Protein AF-A0A2U2D214-F1 (afdb_monomer)

Structure (mmCIF, N/CA/C/O backbone):
data_AF-A0A2U2D214-F1
#
_entry.id   AF-A0A2U2D214-F1
#
loop_
_atom_site.group_PDB
_atom_site.id
_atom_site.type_symbol
_atom_site.label_atom_id
_atom_site.label_alt_id
_atom_site.label_comp_id
_atom_site.label_asym_id
_atom_site.label_entity_id
_atom_site.label_seq_id
_atom_site.pdbx_PDB_ins_code
_atom_site.Cartn_x
_atom_site.Cartn_y
_atom_site.Cartn_z
_atom_site.occupancy
_atom_site.B_iso_or_equiv
_atom_site.auth_seq_id
_atom_site.auth_comp_id
_atom_site.auth_asym_id
_atom_site.auth_atom_id
_atom_site.pdbx_PDB_model_num
ATOM 1 N N . MET A 1 1 ? -6.925 -57.114 12.112 1.00 42.62 1 MET A N 1
ATOM 2 C CA . MET A 1 1 ? -6.950 -57.621 13.501 1.00 42.62 1 MET A CA 1
ATOM 3 C C . MET A 1 1 ? -6.459 -56.505 14.417 1.00 42.62 1 MET A C 1
ATOM 5 O O . MET A 1 1 ? -5.280 -56.189 14.331 1.00 42.62 1 MET A O 1
ATOM 9 N N . PRO A 1 2 ? -7.326 -55.829 15.190 1.00 42.88 2 PRO A N 1
ATOM 10 C CA . PRO A 1 2 ? -6.901 -54.792 16.127 1.00 42.88 2 PRO A CA 1
ATOM 11 C C . PRO A 1 2 ? -6.697 -55.378 17.536 1.00 42.88 2 PRO A C 1
ATOM 13 O O . PRO A 1 2 ? -7.610 -55.983 18.092 1.00 42.88 2 PRO A O 1
ATOM 16 N N . SER A 1 3 ? -5.500 -55.199 18.102 1.00 48.69 3 SER A N 1
ATOM 17 C CA . SER A 1 3 ? -5.185 -55.537 19.497 1.00 48.69 3 SER A CA 1
ATOM 18 C C . SER A 1 3 ? -5.424 -54.329 20.398 1.00 48.69 3 SER A C 1
ATOM 20 O O . SER A 1 3 ? -4.723 -53.324 20.301 1.00 48.69 3 SER A O 1
ATOM 22 N N . CYS A 1 4 ? -6.404 -54.448 21.291 1.00 37.44 4 CYS A N 1
ATOM 23 C CA . CYS A 1 4 ? -6.643 -53.533 22.402 1.00 37.44 4 CYS A CA 1
ATOM 24 C C . CYS A 1 4 ? -5.954 -54.074 23.662 1.00 37.44 4 CYS A C 1
ATOM 26 O O . CYS A 1 4 ? -6.181 -55.219 24.049 1.00 37.44 4 CYS A O 1
ATOM 28 N N . HIS A 1 5 ? -5.150 -53.242 24.327 1.00 49.69 5 HIS A N 1
ATOM 29 C CA . HIS A 1 5 ? -4.641 -53.535 25.663 1.00 49.69 5 HIS A CA 1
ATOM 30 C C . HIS A 1 5 ? -5.621 -53.026 26.725 1.00 49.69 5 HIS A C 1
ATOM 32 O O . HIS A 1 5 ? -5.911 -51.835 26.813 1.00 49.69 5 HIS A O 1
ATOM 38 N N . HIS A 1 6 ? -6.114 -53.965 27.530 1.00 37.34 6 HIS A N 1
ATOM 39 C CA . HIS A 1 6 ? -6.797 -53.741 28.798 1.00 37.34 6 HIS A CA 1
ATOM 40 C C . HIS A 1 6 ? -5.771 -53.465 29.905 1.00 37.34 6 HIS A C 1
ATOM 42 O O . HIS A 1 6 ? -4.821 -54.229 30.063 1.00 37.34 6 HIS A O 1
ATOM 48 N N . VAL A 1 7 ? -6.028 -52.456 30.740 1.00 46.94 7 VAL A N 1
ATOM 49 C CA . VAL A 1 7 ? -5.580 -52.449 32.139 1.00 46.94 7 VAL A CA 1
ATOM 50 C C . VAL A 1 7 ? -6.777 -52.100 33.018 1.00 46.94 7 VAL A C 1
ATOM 52 O O . VAL A 1 7 ? -7.487 -51.122 32.796 1.00 46.94 7 VAL A O 1
ATOM 55 N N . THR A 1 8 ? -7.014 -52.980 33.981 1.00 41.59 8 THR A N 1
ATOM 56 C CA . THR A 1 8 ? -8.149 -53.054 34.897 1.00 41.59 8 THR A CA 1
ATOM 57 C C . THR A 1 8 ? -7.882 -52.336 36.222 1.00 41.59 8 THR A C 1
ATOM 59 O O . THR A 1 8 ? -6.845 -52.529 36.844 1.00 41.59 8 THR A O 1
ATOM 62 N N . SER A 1 9 ? -8.913 -51.605 36.661 1.00 43.03 9 SER A N 1
ATOM 63 C CA . SER A 1 9 ? -9.423 -51.445 38.035 1.00 43.03 9 SER A CA 1
ATOM 64 C C . SER A 1 9 ? -8.512 -50.951 39.169 1.00 43.03 9 SER A C 1
ATOM 66 O O . SER A 1 9 ? -7.648 -51.677 39.647 1.00 43.03 9 SER A O 1
ATOM 68 N N . SER A 1 10 ? -8.920 -49.847 39.808 1.00 43.25 10 SER A N 1
ATOM 69 C CA . SER A 1 10 ? -9.180 -49.893 41.253 1.00 43.25 10 SER A CA 1
ATOM 70 C C . SER A 1 10 ? -10.201 -48.840 41.695 1.00 43.25 10 SER A C 1
ATOM 72 O O . SER A 1 10 ? -10.206 -47.687 41.276 1.00 43.25 10 SER A O 1
ATOM 74 N N . THR A 1 11 ? -11.105 -49.325 42.526 1.00 46.31 11 THR A N 1
ATOM 75 C CA . THR A 1 11 ? -12.339 -48.786 43.087 1.00 46.31 11 THR A CA 1
ATOM 76 C C . THR A 1 11 ? -12.184 -47.527 43.946 1.00 46.31 11 THR A C 1
ATOM 78 O O . THR A 1 11 ? -11.384 -47.526 44.878 1.00 46.31 11 THR A O 1
ATOM 81 N N . ARG A 1 12 ? -13.101 -46.554 43.806 1.00 42.69 12 ARG A N 1
ATOM 82 C CA . ARG A 1 12 ? -13.737 -45.923 44.980 1.00 42.69 12 ARG A CA 1
ATOM 83 C C . ARG A 1 12 ? -15.102 -45.314 44.648 1.00 42.69 12 ARG A C 1
ATOM 85 O O . ARG A 1 12 ? -15.219 -44.315 43.951 1.00 42.69 12 ARG A O 1
ATOM 92 N N . SER A 1 13 ? -16.115 -45.949 45.221 1.00 39.03 13 SER A N 1
ATOM 93 C CA . SER A 1 13 ? -17.524 -45.568 45.274 1.00 39.03 13 SER A CA 1
ATOM 94 C C . SER A 1 13 ? -17.745 -44.151 45.827 1.00 39.03 13 SER A C 1
ATOM 96 O O . SER A 1 13 ? -17.266 -43.833 46.919 1.00 39.03 13 SER A O 1
ATOM 98 N N . ARG A 1 14 ? -18.522 -43.323 45.115 1.00 47.31 14 ARG A N 1
ATOM 99 C CA . ARG A 1 14 ? -19.339 -42.249 45.700 1.00 47.31 14 ARG A CA 1
ATOM 100 C C . ARG A 1 14 ? -20.683 -42.168 44.964 1.00 47.31 14 ARG A C 1
ATOM 102 O O . ARG A 1 14 ? -20.742 -42.257 43.747 1.00 47.31 14 ARG A O 1
ATOM 109 N N . LYS A 1 15 ? -21.731 -42.090 45.782 1.00 39.50 15 LYS A N 1
ATOM 110 C CA . LYS A 1 15 ? -23.162 -42.289 45.519 1.00 39.50 15 LYS A CA 1
ATOM 111 C C . LYS A 1 15 ? -23.756 -41.280 44.524 1.00 39.50 15 LYS A C 1
ATOM 113 O O . LYS A 1 15 ? -23.519 -40.085 44.670 1.00 39.50 15 LYS A O 1
ATOM 118 N N . GLU A 1 16 ? -24.612 -41.758 43.621 1.00 48.06 16 GLU A N 1
ATOM 119 C CA . GLU A 1 16 ? -25.671 -40.962 42.977 1.00 48.06 16 GLU A CA 1
ATOM 120 C C . GLU A 1 16 ? -26.893 -40.864 43.911 1.00 48.06 16 GLU A C 1
ATOM 122 O O . GLU A 1 16 ? -27.104 -41.750 44.748 1.00 48.06 16 GLU A O 1
ATOM 127 N N . PRO A 1 17 ? -27.714 -39.808 43.780 1.00 47.72 17 PRO A N 1
ATOM 128 C CA . PRO A 1 17 ? -29.044 -40.083 43.235 1.00 47.72 17 PRO A CA 1
ATOM 129 C C . PRO A 1 17 ? -29.596 -39.015 42.268 1.00 47.72 17 PRO A C 1
ATOM 131 O O . PRO A 1 17 ? -29.636 -37.827 42.563 1.00 47.72 17 PRO A O 1
ATOM 134 N N . CYS A 1 18 ? -30.103 -39.539 41.150 1.00 40.91 18 CYS A N 1
ATOM 135 C CA . CYS A 1 18 ? -31.407 -39.312 40.515 1.00 40.91 18 CYS A CA 1
ATOM 136 C C . CYS A 1 18 ? -31.897 -37.892 40.136 1.00 40.91 18 CYS A C 1
ATOM 138 O O . CYS A 1 18 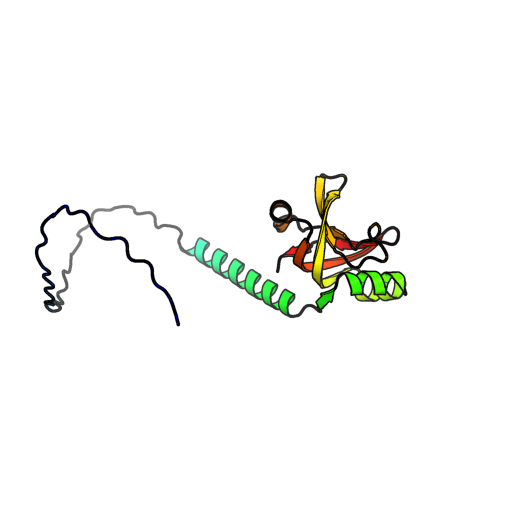? -32.190 -37.029 40.957 1.00 40.91 18 CYS A O 1
ATOM 140 N N . GLN A 1 19 ? -32.123 -37.776 38.826 1.00 49.94 19 GLN A N 1
ATOM 141 C CA . GLN A 1 19 ? -32.952 -36.848 38.053 1.00 49.94 19 GLN A CA 1
ATOM 142 C C . GLN A 1 19 ? -34.270 -36.402 38.714 1.00 49.94 19 GLN A C 1
ATOM 144 O O . GLN A 1 19 ? -35.065 -37.235 39.145 1.00 49.94 19 GLN A O 1
ATOM 149 N N . GLN A 1 20 ? -34.612 -35.113 38.583 1.00 44.56 20 GLN A N 1
ATOM 150 C CA . GLN A 1 20 ? -36.020 -34.705 38.524 1.00 44.56 20 GLN A CA 1
ATOM 151 C C . GLN A 1 20 ? 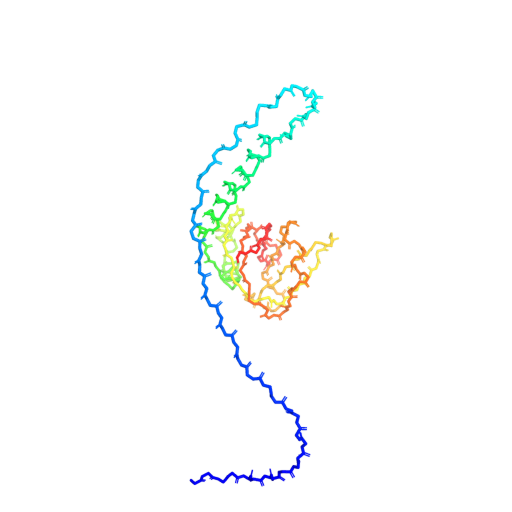-36.230 -33.468 37.634 1.00 44.56 20 GLN A C 1
ATOM 153 O O . GLN A 1 20 ? -36.056 -32.328 38.057 1.00 44.56 20 GLN A O 1
ATOM 158 N N . LYS A 1 21 ? -36.655 -33.699 36.385 1.00 48.06 21 LYS A N 1
ATOM 159 C CA . LYS A 1 21 ? -37.303 -32.679 35.548 1.00 48.06 21 LYS A CA 1
ATOM 160 C C . LYS A 1 21 ? -38.742 -32.485 36.032 1.00 48.06 21 LYS A C 1
ATOM 162 O O . LYS A 1 21 ? -39.479 -33.461 36.151 1.00 48.06 21 LYS A O 1
ATOM 167 N N . LYS A 1 22 ? -39.158 -31.235 36.248 1.00 46.53 22 LYS A N 1
ATOM 168 C CA . LYS A 1 22 ? -40.573 -30.846 36.349 1.00 46.53 22 LYS A CA 1
ATOM 169 C C . LYS A 1 22 ? -40.815 -29.598 35.507 1.00 46.53 22 LYS A C 1
ATOM 171 O O . LYS A 1 22 ? -40.479 -28.489 35.901 1.00 46.53 22 LYS A O 1
ATOM 176 N N . THR A 1 23 ? -41.384 -29.813 34.330 1.00 44.19 23 THR A N 1
ATOM 177 C CA . THR A 1 23 ? -42.128 -28.816 33.560 1.00 44.19 23 THR A CA 1
ATOM 178 C C . THR A 1 23 ? -43.518 -28.661 34.166 1.00 44.19 23 THR A C 1
ATOM 180 O O . THR A 1 23 ? -44.215 -29.663 34.314 1.00 44.19 23 THR A O 1
ATOM 183 N N . LEU A 1 24 ? -43.945 -27.430 34.446 1.00 46.09 24 LEU A N 1
ATOM 184 C CA . LEU A 1 24 ? -45.363 -27.065 34.466 1.00 46.09 24 LEU A CA 1
ATOM 185 C C . LEU A 1 24 ? -45.489 -25.549 34.261 1.00 46.09 24 LEU A C 1
ATOM 187 O O . LEU A 1 24 ? -45.016 -24.766 35.080 1.00 46.09 24 LEU A O 1
ATOM 191 N N . GLY A 1 25 ? -46.070 -25.152 33.129 1.00 39.94 25 GLY A N 1
ATOM 192 C CA . GLY A 1 25 ? -46.440 -23.768 32.851 1.00 39.94 25 GLY A CA 1
ATOM 193 C C . GLY A 1 25 ? -47.748 -23.388 33.540 1.00 39.94 25 GLY A C 1
ATOM 194 O O . GLY A 1 25 ? -48.594 -24.254 33.754 1.00 39.94 25 GLY A O 1
ATOM 195 N N . ILE A 1 26 ? -47.926 -22.097 33.837 1.00 52.06 26 ILE A N 1
ATOM 196 C CA . ILE A 1 26 ? -49.22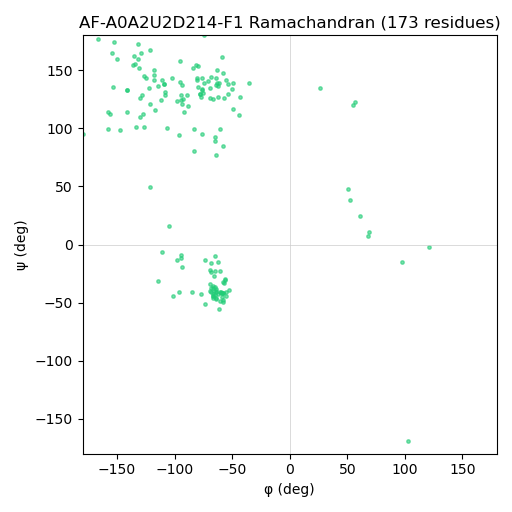6 -21.495 34.158 1.00 52.06 26 ILE A CA 1
ATOM 197 C C . ILE A 1 26 ? -49.306 -20.093 33.528 1.00 52.06 26 ILE A C 1
ATOM 199 O O . ILE A 1 26 ? -48.531 -19.202 33.853 1.00 52.06 26 ILE A O 1
ATOM 203 N N . ALA A 1 27 ? -50.236 -20.006 32.574 1.00 43.31 27 ALA A N 1
ATOM 204 C CA . ALA A 1 27 ? -51.157 -18.937 32.178 1.00 43.31 27 ALA A CA 1
ATOM 205 C C . ALA A 1 27 ? -50.858 -17.440 32.433 1.00 43.31 27 ALA A C 1
ATOM 207 O O . ALA A 1 27 ? -50.569 -16.986 33.535 1.00 43.31 27 ALA A O 1
ATOM 208 N N . LEU A 1 28 ? -51.124 -16.678 31.364 1.00 48.50 28 LEU A N 1
ATOM 209 C CA . LEU A 1 28 ? -51.358 -15.235 31.284 1.00 48.50 28 LEU A CA 1
ATOM 210 C C . LEU A 1 28 ? -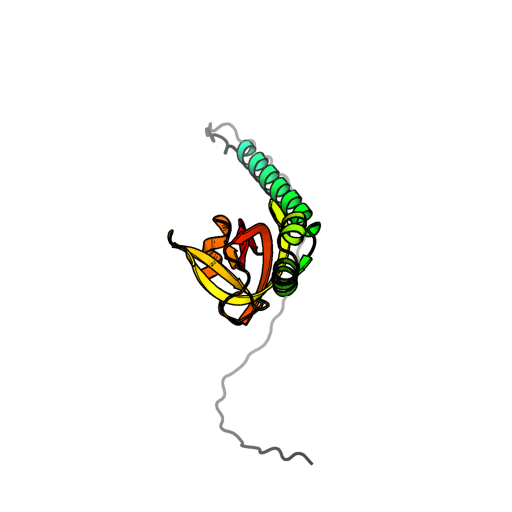52.384 -14.731 32.315 1.00 48.50 28 LEU A C 1
ATOM 212 O O . LEU A 1 28 ? -53.470 -15.294 32.433 1.00 48.50 28 LEU A O 1
ATOM 216 N N . ALA A 1 29 ? -52.101 -13.579 32.925 1.00 47.84 29 ALA A N 1
ATOM 217 C CA . ALA A 1 29 ? -53.117 -12.689 33.477 1.00 47.84 29 ALA A CA 1
ATOM 218 C C . ALA A 1 29 ? -52.862 -11.264 32.964 1.00 47.84 29 ALA A C 1
ATOM 220 O O . ALA A 1 29 ? -51.874 -10.619 33.309 1.00 47.84 29 ALA A O 1
ATOM 221 N N . VAL A 1 30 ? -53.756 -10.806 32.090 1.00 47.94 30 VAL A N 1
ATOM 222 C CA . VAL A 1 30 ? -53.899 -9.410 31.668 1.00 47.94 30 VAL A CA 1
ATOM 223 C C . VAL A 1 30 ? -54.606 -8.656 32.794 1.00 47.94 30 VAL A C 1
ATOM 225 O O . VAL A 1 30 ? -55.620 -9.131 33.298 1.00 47.94 30 VAL A O 1
ATOM 228 N N . GLY A 1 31 ? -54.116 -7.476 33.170 1.00 38.19 31 GLY A N 1
ATOM 229 C CA . GLY A 1 31 ? -54.806 -6.641 34.151 1.00 38.19 31 GLY A CA 1
ATOM 230 C C . GLY A 1 31 ? -54.087 -5.331 34.424 1.00 38.19 31 GLY A C 1
ATOM 231 O O . GLY A 1 31 ? -53.176 -5.270 35.240 1.00 38.19 31 GLY A O 1
ATOM 232 N N . LEU A 1 32 ? -54.515 -4.293 33.713 1.00 46.69 32 LEU A N 1
ATOM 233 C CA . LEU A 1 32 ? -54.114 -2.896 33.843 1.00 46.69 32 LEU A CA 1
ATOM 234 C C . LEU A 1 32 ? -54.180 -2.409 35.301 1.00 46.69 32 LEU A C 1
ATOM 236 O O . LEU A 1 32 ? -55.265 -2.293 35.866 1.00 46.69 32 LEU A O 1
ATOM 240 N N . ALA A 1 33 ? -53.039 -2.030 35.875 1.00 43.81 33 ALA A N 1
ATOM 241 C CA . ALA A 1 33 ? -53.002 -1.155 37.041 1.00 43.81 33 ALA A CA 1
ATOM 242 C C . ALA A 1 33 ? -52.786 0.281 36.554 1.00 43.81 33 ALA A C 1
ATOM 244 O O . ALA A 1 33 ? -51.668 0.725 36.298 1.00 43.81 33 ALA A O 1
ATOM 245 N N . TYR A 1 34 ? -53.901 0.986 36.383 1.00 46.19 34 TYR A N 1
ATOM 246 C CA . TYR A 1 34 ? -53.964 2.423 36.159 1.00 46.19 34 TYR A CA 1
ATOM 247 C C . TYR A 1 34 ? -53.449 3.123 37.429 1.00 46.19 34 TYR A C 1
ATOM 249 O O . TYR A 1 34 ? -54.214 3.393 38.353 1.00 46.19 34 TYR A O 1
ATOM 257 N N . ILE A 1 35 ? -52.140 3.370 37.528 1.00 48.47 35 ILE A N 1
ATOM 258 C CA . ILE A 1 35 ? -51.601 4.198 38.610 1.00 48.47 35 ILE A CA 1
ATOM 259 C C . ILE A 1 35 ? -51.751 5.657 38.189 1.00 48.47 35 ILE A C 1
ATOM 261 O O . ILE A 1 35 ? -50.961 6.201 37.420 1.00 48.47 35 ILE A O 1
ATOM 265 N N . VAL A 1 36 ? -52.797 6.288 38.720 1.00 47.38 36 VAL A N 1
ATOM 266 C CA . VAL A 1 36 ? -52.942 7.742 38.776 1.00 47.38 36 VAL A CA 1
ATOM 267 C C . VAL A 1 36 ? -51.838 8.272 39.690 1.00 47.38 36 VAL A C 1
ATOM 269 O O . VAL A 1 36 ? -52.000 8.337 40.908 1.00 47.38 36 VAL A O 1
ATOM 272 N N . ILE A 1 37 ? -50.695 8.640 39.114 1.00 48.16 37 ILE A N 1
ATOM 273 C CA . ILE A 1 37 ? -49.678 9.404 39.837 1.00 48.16 37 ILE A CA 1
ATOM 274 C C . ILE A 1 37 ? -50.184 10.845 39.913 1.00 48.16 37 ILE A C 1
ATOM 276 O O . ILE A 1 37 ? -50.022 11.640 38.987 1.00 48.16 37 ILE A O 1
ATOM 280 N N . LYS A 1 38 ? -50.839 11.178 41.030 1.00 40.59 38 LYS A N 1
ATOM 281 C CA . LYS A 1 38 ? -50.931 12.567 41.478 1.00 40.59 38 LYS A CA 1
ATOM 282 C C . LYS A 1 38 ? -49.517 13.070 41.766 1.00 40.59 38 LYS A C 1
ATOM 284 O O . LYS A 1 38 ? -48.704 12.350 42.337 1.00 40.59 38 LYS A O 1
ATOM 289 N N . GLY A 1 39 ? -49.257 14.290 41.305 1.00 46.44 39 GLY A N 1
ATOM 290 C CA . GLY A 1 39 ? -47.941 14.895 41.173 1.00 46.44 39 GLY A CA 1
ATOM 291 C C . GLY A 1 39 ? -46.988 14.689 42.347 1.00 46.44 39 GLY A C 1
ATOM 292 O O . GLY A 1 39 ? -47.256 15.084 43.476 1.00 46.44 39 GLY A O 1
ATOM 293 N N . VAL A 1 40 ? -45.813 14.182 42.002 1.00 41.38 40 VAL A N 1
ATOM 294 C CA . VAL A 1 40 ? -44.549 14.676 42.531 1.00 41.38 40 VAL A CA 1
ATOM 295 C C . VAL A 1 40 ? -43.811 15.204 41.312 1.00 41.38 40 VAL A C 1
ATOM 297 O O . VAL A 1 40 ? -43.546 14.459 40.369 1.00 41.38 40 VAL A O 1
ATOM 300 N N . ALA A 1 41 ? -43.571 16.513 41.303 1.00 51.19 41 ALA A N 1
ATOM 301 C CA . ALA A 1 41 ? -42.682 17.151 40.353 1.00 51.19 41 ALA A CA 1
ATOM 302 C C . ALA A 1 41 ? -41.293 16.536 40.542 1.00 51.19 41 ALA A C 1
ATOM 304 O O . ALA A 1 41 ? -40.580 16.861 41.487 1.00 51.19 41 ALA A O 1
ATOM 305 N N . ASN A 1 42 ? -40.953 15.591 39.675 1.00 38.81 42 ASN A N 1
ATOM 306 C CA . ASN A 1 42 ? -39.588 15.156 39.487 1.00 38.81 42 ASN A CA 1
ATOM 307 C C . ASN A 1 42 ? -39.167 15.738 38.143 1.00 38.81 42 ASN A C 1
ATOM 309 O O . ASN A 1 42 ? -39.574 15.220 37.101 1.00 38.81 42 ASN A O 1
ATOM 313 N N . ASP A 1 43 ? -38.424 16.845 38.179 1.00 48.00 43 ASP A N 1
ATOM 314 C CA . ASP A 1 43 ? -37.762 17.435 37.014 1.00 48.00 43 ASP A CA 1
ATOM 315 C C . ASP A 1 43 ? -36.718 16.435 36.498 1.00 48.00 43 ASP A C 1
ATOM 317 O O . ASP A 1 43 ? -35.517 16.506 36.754 1.00 48.00 43 ASP A O 1
ATOM 321 N N . THR A 1 44 ? -37.215 15.421 35.796 1.00 45.47 44 THR A N 1
ATOM 322 C CA . THR A 1 44 ? -36.406 14.487 35.033 1.00 45.47 44 THR A CA 1
ATOM 323 C C . THR A 1 44 ? -36.153 15.170 33.704 1.00 45.47 44 THR A C 1
ATOM 325 O O . THR A 1 44 ? -36.850 14.943 32.715 1.00 45.47 44 THR A O 1
ATOM 328 N N . SER A 1 45 ? -35.171 16.068 33.717 1.00 53.12 45 SER A N 1
ATOM 329 C CA . SER A 1 45 ? -34.506 16.574 32.524 1.00 53.12 45 SER A CA 1
ATOM 330 C C . SER A 1 45 ? -34.224 15.391 31.603 1.00 53.12 45 SER A C 1
ATOM 332 O O . SER A 1 45 ? -33.453 14.493 31.943 1.00 53.12 45 SER A O 1
ATOM 334 N N . GLN A 1 46 ? -34.922 15.353 30.473 1.00 50.25 46 GLN A N 1
ATOM 335 C CA . GLN A 1 46 ? -34.871 14.250 29.527 1.00 50.25 46 GLN A CA 1
ATOM 336 C C . GLN A 1 46 ? -33.429 13.967 29.084 1.00 50.25 46 GLN A C 1
ATOM 338 O O . GLN A 1 46 ? -32.670 14.912 28.840 1.00 50.25 46 GLN A O 1
ATOM 343 N N . PRO A 1 47 ? -33.027 12.695 28.915 1.00 46.91 47 PRO A N 1
ATOM 344 C CA . PRO A 1 47 ? -31.805 12.413 28.187 1.00 46.91 47 PRO A CA 1
ATOM 345 C C . PRO A 1 47 ? -31.991 12.926 26.751 1.00 46.91 47 PRO A C 1
ATOM 347 O O . PRO A 1 47 ? -32.973 12.599 26.086 1.00 46.91 47 PRO A O 1
ATOM 350 N N . LYS A 1 48 ? -31.053 13.758 26.284 1.00 45.22 48 LYS A N 1
ATOM 351 C CA . LYS A 1 48 ? -30.924 14.210 24.889 1.00 45.22 48 LYS A CA 1
ATOM 352 C C . LYS A 1 48 ? -30.759 12.984 23.972 1.00 45.22 48 LYS A C 1
ATOM 354 O O . LYS A 1 48 ? -29.639 12.589 23.684 1.00 45.22 48 LYS A O 1
ATOM 359 N N . LEU A 1 49 ? -31.862 12.359 23.559 1.00 49.41 49 LEU A N 1
ATOM 360 C CA . LEU A 1 49 ? -31.875 11.110 22.780 1.00 49.41 49 LEU A CA 1
ATOM 361 C C . LEU A 1 49 ? -31.958 11.347 21.256 1.00 49.41 49 LEU A C 1
ATOM 363 O O . LEU A 1 49 ? -31.779 10.415 20.481 1.00 49.41 49 LEU A O 1
ATOM 367 N N . SER A 1 50 ? -32.199 12.584 20.801 1.00 53.50 50 SER A N 1
ATOM 368 C CA . SER A 1 50 ? -32.322 12.914 19.369 1.00 53.50 50 SER A CA 1
ATOM 369 C C . SER A 1 50 ? -30.980 13.185 18.682 1.00 53.50 50 SER A C 1
ATOM 371 O O . SER A 1 50 ? -30.743 12.682 17.592 1.00 53.50 50 SER A O 1
ATOM 373 N N . ALA A 1 51 ? -30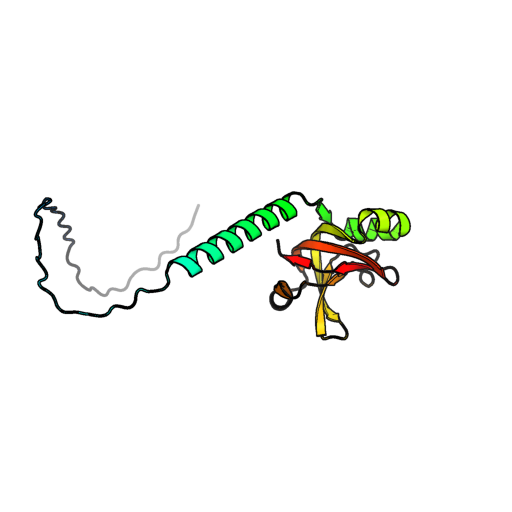.061 13.900 19.337 1.00 59.06 51 ALA A N 1
ATOM 374 C CA . ALA A 1 51 ? -28.754 14.236 18.758 1.00 59.06 51 ALA A CA 1
ATOM 375 C C . ALA A 1 51 ? -27.830 13.015 18.581 1.00 59.06 51 ALA A C 1
ATOM 377 O O . ALA A 1 51 ? -26.921 13.033 17.757 1.00 59.06 51 ALA A O 1
ATOM 378 N N . SER A 1 52 ? -28.051 11.955 19.360 1.00 61.84 52 SER A N 1
ATOM 379 C CA . SER A 1 52 ? -27.271 10.722 19.273 1.00 61.84 52 SER A CA 1
ATOM 380 C C . SER A 1 52 ? -27.690 9.874 18.074 1.00 61.84 52 SER A C 1
ATOM 382 O O . SER A 1 52 ? -26.825 9.379 17.363 1.00 61.84 52 SER A O 1
ATOM 384 N N . ASN A 1 53 ? -28.995 9.742 17.811 1.00 72.12 53 ASN A N 1
ATOM 385 C CA . ASN A 1 53 ? -29.502 8.892 16.730 1.00 72.12 53 ASN A CA 1
ATOM 386 C C . ASN A 1 53 ? -29.069 9.381 15.343 1.00 72.12 53 ASN A C 1
ATOM 388 O O . ASN A 1 53 ? -28.659 8.562 14.526 1.00 72.12 53 ASN A O 1
ATOM 392 N N . ASP A 1 54 ? -29.073 10.692 15.097 1.00 75.12 54 ASP A N 1
ATOM 393 C CA . ASP A 1 54 ? -28.688 11.242 13.790 1.00 75.12 54 ASP A CA 1
ATOM 394 C C . ASP A 1 54 ? -27.196 11.016 13.471 1.00 75.12 54 ASP A C 1
ATOM 396 O O . ASP A 1 54 ? -26.852 10.701 12.332 1.00 75.12 54 ASP A O 1
ATOM 400 N N . PHE A 1 55 ? -26.307 11.080 14.475 1.00 79.44 55 PHE A N 1
ATOM 401 C CA . PHE A 1 55 ? -24.875 10.791 14.299 1.00 79.44 55 PHE A CA 1
ATOM 402 C C . PHE A 1 55 ? -24.618 9.313 13.963 1.00 79.44 55 PHE A C 1
ATOM 404 O O . PHE A 1 55 ? -23.844 9.008 13.056 1.00 79.44 55 PHE A O 1
ATOM 411 N N . TYR A 1 56 ? -25.305 8.386 14.644 1.00 77.88 56 TYR A N 1
ATOM 412 C CA . TYR A 1 56 ? -25.174 6.954 14.350 1.00 77.88 56 TYR A CA 1
ATOM 413 C C . TYR A 1 56 ? -25.695 6.600 12.951 1.00 77.88 56 TYR A C 1
ATOM 415 O O . TYR A 1 56 ? -25.113 5.745 12.287 1.00 77.88 56 TYR A O 1
ATOM 423 N N . VAL A 1 57 ? -26.764 7.245 12.475 1.00 86.19 57 VAL A N 1
ATOM 424 C CA . VAL A 1 57 ? -27.305 6.989 11.130 1.00 86.19 57 VAL A CA 1
ATOM 425 C C . VAL A 1 57 ? -26.348 7.489 10.038 1.00 86.19 57 VAL A C 1
ATOM 427 O O . VAL A 1 57 ? -26.137 6.770 9.058 1.00 86.19 57 VAL A O 1
ATOM 430 N N . ASP A 1 58 ? -25.717 8.657 10.213 1.00 88.00 58 ASP A N 1
ATOM 431 C CA . ASP A 1 58 ? -24.730 9.175 9.251 1.00 88.00 58 ASP A CA 1
ATOM 432 C C . ASP A 1 58 ? -23.463 8.305 9.193 1.00 88.00 58 ASP A C 1
ATOM 434 O O . ASP A 1 58 ? -23.042 7.909 8.107 1.00 88.00 58 ASP A O 1
ATOM 438 N N . GLU A 1 59 ? -22.903 7.904 10.339 1.00 89.25 59 GLU A N 1
ATOM 439 C CA . GLU A 1 59 ? -21.712 7.038 10.390 1.00 89.25 59 GLU A CA 1
ATOM 440 C C . GLU A 1 59 ? -21.950 5.692 9.679 1.00 89.25 59 GLU A C 1
ATOM 442 O O . GLU A 1 59 ? -21.104 5.205 8.923 1.00 89.25 59 GLU A O 1
ATOM 447 N N . MET A 1 60 ? -23.128 5.096 9.873 1.00 88.12 60 MET A N 1
ATOM 448 C CA . MET A 1 60 ? -23.501 3.835 9.226 1.00 88.12 60 MET A CA 1
ATOM 449 C C . MET A 1 60 ? -23.680 4.014 7.714 1.00 88.12 60 MET A C 1
ATOM 451 O O . MET A 1 60 ? -23.200 3.187 6.936 1.00 88.12 60 MET A O 1
ATOM 455 N N . ALA A 1 61 ? -24.299 5.115 7.279 1.00 91.25 61 ALA A N 1
ATOM 456 C CA . ALA A 1 61 ? -24.428 5.441 5.861 1.00 91.25 61 ALA A CA 1
ATOM 457 C C . ALA A 1 61 ? -23.062 5.694 5.197 1.00 91.25 61 ALA A C 1
ATOM 459 O O . ALA A 1 61 ? -22.837 5.261 4.064 1.00 91.25 61 ALA A O 1
ATOM 460 N N . GLN A 1 62 ? -22.131 6.352 5.894 1.00 89.56 62 GLN A N 1
ATOM 461 C CA . GLN A 1 62 ? -20.763 6.563 5.416 1.00 89.56 62 GLN A CA 1
ATOM 462 C C . GLN A 1 62 ? -20.010 5.239 5.253 1.00 89.56 62 GLN A C 1
ATOM 464 O O . GLN A 1 62 ? -19.450 4.995 4.184 1.00 89.56 62 GLN A O 1
ATOM 469 N N . ARG A 1 63 ? -20.072 4.347 6.251 1.00 89.81 63 ARG A N 1
ATOM 470 C CA . ARG A 1 63 ? -19.482 2.998 6.168 1.00 89.81 63 ARG A CA 1
ATOM 471 C C . ARG A 1 63 ? -20.042 2.186 5.007 1.00 89.81 63 ARG A C 1
ATOM 473 O O . ARG A 1 63 ? -19.281 1.521 4.313 1.00 89.81 63 ARG A O 1
ATOM 480 N N . GLN A 1 64 ? -21.352 2.258 4.772 1.00 92.19 64 GLN A N 1
ATOM 481 C CA . GLN A 1 64 ? -21.999 1.564 3.657 1.00 92.19 64 GLN A CA 1
ATOM 482 C C . GLN A 1 64 ? -21.440 2.041 2.308 1.00 92.19 64 GLN A C 1
ATOM 484 O O . GLN A 1 64 ? -21.050 1.226 1.474 1.00 92.19 64 GLN A O 1
ATOM 489 N N . ARG A 1 65 ? -21.350 3.364 2.115 1.00 91.69 65 ARG A N 1
ATOM 490 C CA . ARG A 1 65 ? -20.794 3.963 0.891 1.00 91.69 65 ARG A CA 1
ATOM 491 C C . ARG A 1 65 ? -19.319 3.624 0.721 1.00 91.69 65 ARG A C 1
ATOM 493 O O . ARG A 1 65 ? -18.877 3.361 -0.392 1.00 91.69 65 ARG A O 1
ATOM 500 N N . GLU A 1 66 ? -18.544 3.640 1.800 1.00 90.12 66 GLU A N 1
ATOM 501 C CA . GLU A 1 66 ? -17.134 3.261 1.757 1.00 90.12 66 GLU A CA 1
ATOM 502 C C . GLU A 1 66 ? -16.958 1.790 1.375 1.00 90.12 66 GLU A C 1
ATOM 504 O O . GLU A 1 66 ? -16.188 1.495 0.462 1.00 90.12 66 GLU A O 1
ATOM 509 N N . ALA A 1 67 ? -17.730 0.889 1.985 1.00 89.62 67 ALA A N 1
ATOM 510 C CA . ALA A 1 67 ? -17.724 -0.528 1.646 1.00 89.62 67 ALA A CA 1
ATOM 511 C C . ALA A 1 67 ? -18.089 -0.757 0.171 1.00 89.62 67 ALA A C 1
ATOM 513 O O . ALA A 1 67 ? -17.386 -1.483 -0.528 1.00 89.62 67 ALA A O 1
ATOM 514 N N . GLU A 1 68 ? -19.130 -0.094 -0.337 1.00 92.06 68 GLU A N 1
ATOM 515 C CA . GLU A 1 68 ? -19.522 -0.186 -1.747 1.00 92.06 68 GLU A CA 1
ATOM 516 C C . GLU A 1 68 ? -18.421 0.331 -2.685 1.00 92.06 68 GLU A C 1
ATOM 518 O O . GLU A 1 68 ? -18.079 -0.333 -3.670 1.00 92.06 68 GLU A O 1
ATOM 523 N N . ARG A 1 69 ? -17.781 1.462 -2.342 1.00 92.69 69 ARG A N 1
ATOM 524 C CA . ARG A 1 69 ? -16.626 1.968 -3.097 1.00 92.69 69 ARG A CA 1
ATOM 525 C C . ARG A 1 69 ? -15.499 0.943 -3.135 1.00 92.69 69 ARG A C 1
ATOM 527 O O . ARG A 1 69 ? -15.017 0.643 -4.224 1.00 92.69 69 ARG A O 1
ATOM 534 N N . VAL A 1 70 ? -15.114 0.370 -1.995 1.00 93.00 70 VAL A N 1
ATOM 535 C CA . VAL A 1 70 ? -14.054 -0.651 -1.904 1.00 93.00 70 VAL A CA 1
ATOM 536 C C . VAL A 1 70 ? -14.401 -1.902 -2.720 1.00 93.00 70 VAL A C 1
ATOM 538 O O . VAL A 1 70 ? -13.548 -2.446 -3.428 1.00 93.00 70 VAL A O 1
ATOM 541 N N . VAL A 1 71 ? -15.658 -2.351 -2.683 1.00 93.00 71 VAL A N 1
ATOM 542 C CA . VAL A 1 71 ? -16.127 -3.498 -3.477 1.00 93.00 71 VAL A CA 1
ATOM 543 C C . VAL A 1 71 ? -15.934 -3.242 -4.972 1.00 93.00 71 VAL A C 1
ATOM 545 O O . VAL A 1 71 ? -15.430 -4.129 -5.663 1.00 93.00 71 VAL A O 1
ATOM 548 N N . SER A 1 72 ? -16.231 -2.030 -5.447 1.00 94.75 72 SER A N 1
ATOM 549 C CA . SER A 1 72 ? -16.113 -1.657 -6.865 1.00 94.75 72 SER A CA 1
ATOM 550 C C . SER A 1 72 ? -14.680 -1.470 -7.381 1.00 94.75 72 SER A C 1
ATOM 552 O O . SER A 1 72 ? -14.478 -1.399 -8.591 1.00 94.75 72 SER A O 1
ATOM 554 N N . LEU A 1 73 ? -13.680 -1.393 -6.494 1.00 97.06 73 LEU A N 1
ATOM 555 C CA . LEU A 1 73 ? -12.288 -1.211 -6.905 1.00 97.06 73 LEU A CA 1
ATOM 556 C C . LEU A 1 73 ? -11.781 -2.409 -7.712 1.00 97.06 73 LEU A C 1
ATOM 558 O O . LEU A 1 73 ? -12.076 -3.566 -7.395 1.00 97.06 73 LEU A O 1
ATOM 562 N N . GLU A 1 74 ? -10.948 -2.123 -8.706 1.00 98.06 74 GLU A N 1
ATOM 563 C CA . GLU A 1 74 ? -10.210 -3.148 -9.436 1.00 98.06 74 GLU A CA 1
ATOM 564 C C . GLU A 1 74 ? -9.157 -3.801 -8.525 1.00 98.06 74 GLU A C 1
ATOM 566 O O . GLU A 1 74 ? -8.586 -3.148 -7.646 1.00 98.06 74 GLU A O 1
ATOM 571 N N . SER A 1 75 ? -8.943 -5.106 -8.701 1.00 98.00 75 SER A N 1
ATOM 572 C CA . SER A 1 75 ? -8.056 -5.920 -7.865 1.00 98.00 75 SER A CA 1
ATOM 573 C C . SER A 1 75 ? -6.796 -6.308 -8.620 1.00 98.00 75 SER A C 1
ATOM 575 O O . SER A 1 75 ? -6.876 -6.880 -9.702 1.00 98.00 75 SER A O 1
ATOM 577 N N . PHE A 1 76 ? -5.649 -6.109 -7.982 1.00 98.31 76 PHE A N 1
ATOM 578 C CA . PHE A 1 76 ? -4.340 -6.496 -8.490 1.00 98.31 76 PHE A CA 1
ATOM 579 C C . PHE A 1 76 ? -3.569 -7.299 -7.443 1.00 98.31 76 PHE A C 1
ATOM 581 O O . PHE A 1 76 ? -3.891 -7.302 -6.251 1.00 98.31 76 PHE A O 1
ATOM 588 N N . THR A 1 77 ? -2.510 -7.968 -7.872 1.00 98.06 77 THR A N 1
ATOM 589 C CA . THR A 1 77 ? -1.486 -8.503 -6.979 1.00 98.06 77 THR A CA 1
ATOM 590 C C . THR A 1 77 ? -0.321 -7.528 -6.855 1.00 98.06 77 THR A C 1
ATOM 592 O O . THR A 1 77 ? -0.082 -6.704 -7.736 1.00 98.06 77 THR A O 1
ATOM 595 N N . ALA A 1 78 ? 0.458 -7.632 -5.778 1.00 97.44 78 ALA A N 1
ATOM 596 C CA . ALA A 1 78 ? 1.696 -6.857 -5.662 1.00 97.44 78 ALA A CA 1
ATOM 597 C C . ALA A 1 78 ? 2.670 -7.124 -6.833 1.00 97.44 78 ALA A C 1
ATOM 599 O O . ALA A 1 78 ? 3.361 -6.209 -7.281 1.00 97.44 78 ALA A O 1
ATOM 600 N N . ALA A 1 79 ? 2.683 -8.349 -7.371 1.00 95.81 79 ALA A N 1
ATOM 601 C CA . ALA A 1 79 ? 3.482 -8.698 -8.543 1.00 95.81 79 ALA A CA 1
ATOM 602 C C . ALA A 1 79 ? 3.011 -7.971 -9.814 1.00 95.81 79 ALA A C 1
ATOM 604 O O . ALA A 1 79 ? 3.850 -7.466 -10.555 1.00 95.81 79 ALA A O 1
ATOM 605 N N . ASP A 1 80 ? 1.696 -7.830 -10.023 1.00 97.06 80 ASP A N 1
ATOM 606 C CA . ASP A 1 80 ? 1.149 -7.091 -11.173 1.00 97.06 80 ASP A CA 1
ATOM 607 C C . ASP A 1 80 ? 1.612 -5.630 -11.166 1.00 97.06 80 ASP A C 1
ATOM 609 O O . ASP A 1 80 ? 1.984 -5.083 -12.207 1.00 97.06 80 ASP A O 1
ATOM 613 N N . LEU A 1 81 ? 1.642 -5.007 -9.980 1.00 96.75 81 LEU A N 1
ATOM 614 C CA . LEU A 1 81 ? 2.171 -3.656 -9.811 1.00 96.75 81 LEU A CA 1
ATOM 615 C C . LEU A 1 81 ? 3.651 -3.613 -10.205 1.00 96.75 81 LEU A C 1
ATOM 617 O O . LEU A 1 81 ? 4.034 -2.830 -11.073 1.00 96.75 81 LEU A O 1
ATOM 621 N N . ALA A 1 82 ? 4.488 -4.454 -9.595 1.00 95.06 82 ALA A N 1
ATOM 622 C CA . ALA A 1 82 ? 5.921 -4.480 -9.886 1.00 95.06 82 ALA A CA 1
ATOM 623 C C . ALA A 1 82 ? 6.209 -4.689 -11.378 1.00 95.06 82 ALA A C 1
ATOM 625 O O . ALA A 1 82 ? 7.030 -3.979 -11.960 1.00 95.06 82 ALA A O 1
ATOM 626 N N . GLU A 1 83 ? 5.499 -5.618 -12.013 1.00 94.81 83 GLU A N 1
ATOM 627 C CA . GLU A 1 83 ? 5.667 -5.921 -13.426 1.00 94.81 83 GLU A CA 1
ATOM 628 C C . GLU A 1 83 ? 5.221 -4.751 -14.315 1.00 94.81 83 GLU A C 1
ATOM 630 O O . GLU A 1 83 ? 5.936 -4.369 -15.244 1.00 94.81 83 GLU A O 1
ATOM 635 N N . ALA A 1 84 ? 4.076 -4.125 -14.021 1.00 96.06 84 ALA A N 1
ATOM 636 C CA . ALA A 1 84 ? 3.601 -2.962 -14.765 1.00 96.06 84 ALA A CA 1
ATOM 637 C C . ALA A 1 84 ? 4.616 -1.810 -14.733 1.00 96.06 84 ALA A C 1
ATOM 639 O O . ALA A 1 84 ? 4.971 -1.278 -15.790 1.00 96.06 84 ALA A O 1
ATOM 640 N N . TYR A 1 85 ? 5.134 -1.479 -13.548 1.00 95.44 85 TYR A N 1
ATOM 641 C CA . TYR A 1 85 ? 6.128 -0.418 -13.383 1.00 95.44 85 TYR A CA 1
ATOM 642 C C . TYR A 1 85 ? 7.490 -0.773 -13.987 1.00 95.44 85 TYR A C 1
ATOM 644 O O . TYR A 1 85 ? 8.154 0.108 -14.536 1.00 95.44 85 TYR A O 1
ATOM 652 N N . SER A 1 86 ? 7.884 -2.051 -13.954 1.00 93.25 86 SER A N 1
ATOM 653 C CA . SER A 1 86 ? 9.112 -2.524 -14.599 1.00 93.25 86 SER A CA 1
ATOM 654 C C . SER A 1 86 ? 9.034 -2.462 -16.125 1.00 93.25 86 SER A C 1
ATOM 656 O O . SER A 1 86 ? 10.040 -2.166 -16.767 1.00 93.25 86 SER A O 1
ATOM 658 N N . ARG A 1 87 ? 7.871 -2.761 -16.719 1.00 94.88 87 ARG A N 1
ATOM 659 C CA . ARG A 1 87 ? 7.681 -2.741 -18.179 1.00 94.88 87 ARG A CA 1
ATOM 660 C C . ARG A 1 87 ? 7.628 -1.322 -18.725 1.00 94.88 87 ARG A C 1
ATOM 662 O O . ARG A 1 87 ? 8.299 -1.012 -19.705 1.00 94.88 87 ARG A O 1
ATOM 669 N N . ASN A 1 88 ? 6.788 -0.477 -18.131 1.00 96.56 88 ASN A N 1
ATOM 670 C CA . ASN A 1 88 ? 6.608 0.899 -18.574 1.00 96.56 88 ASN A CA 1
ATOM 671 C C . ASN A 1 88 ? 6.042 1.757 -17.440 1.00 96.56 88 ASN A C 1
ATOM 673 O O . ASN A 1 88 ? 4.831 1.807 -17.223 1.00 96.56 88 ASN A O 1
ATOM 677 N N . THR A 1 89 ? 6.927 2.494 -16.770 1.00 95.75 89 THR A N 1
ATOM 678 C CA . THR A 1 89 ? 6.573 3.401 -15.674 1.00 95.75 89 THR A CA 1
ATOM 679 C C . THR A 1 89 ? 5.508 4.428 -16.065 1.00 95.75 89 THR A C 1
ATOM 681 O O . THR A 1 89 ? 4.596 4.671 -15.285 1.00 95.75 89 THR A O 1
ATOM 684 N N . TYR A 1 90 ? 5.575 5.011 -17.267 1.00 96.81 90 TYR A N 1
ATOM 685 C CA . TYR A 1 90 ? 4.608 6.028 -17.694 1.00 96.81 90 TYR A CA 1
ATOM 686 C C . TYR A 1 90 ? 3.205 5.432 -17.870 1.00 96.81 90 TYR A C 1
ATOM 688 O O . TYR A 1 90 ? 2.226 5.988 -17.380 1.00 96.81 90 TYR A O 1
ATOM 696 N N . ALA A 1 91 ? 3.103 4.263 -18.506 1.00 98.19 91 ALA A N 1
ATOM 697 C CA . ALA A 1 91 ? 1.826 3.566 -18.659 1.00 98.19 91 ALA A CA 1
ATOM 698 C C . ALA A 1 91 ? 1.266 3.068 -17.312 1.00 98.19 91 ALA A C 1
ATOM 700 O O . ALA A 1 91 ? 0.056 3.128 -17.076 1.00 98.19 91 ALA A O 1
ATOM 701 N N . ALA A 1 92 ? 2.139 2.613 -16.410 1.00 97.81 92 ALA A N 1
ATOM 702 C CA . ALA A 1 92 ? 1.751 2.220 -15.061 1.00 97.81 92 ALA A CA 1
ATOM 703 C C . ALA A 1 92 ? 1.232 3.418 -14.250 1.00 97.81 92 ALA A C 1
ATOM 705 O O . ALA A 1 92 ? 0.179 3.314 -13.623 1.00 97.81 92 ALA A O 1
ATOM 706 N N . ASP A 1 93 ? 1.889 4.579 -14.329 1.00 97.69 93 ASP A N 1
ATOM 707 C CA . ASP A 1 93 ? 1.422 5.818 -13.694 1.00 97.69 93 ASP A CA 1
ATOM 708 C C . ASP A 1 93 ? 0.019 6.199 -14.195 1.00 97.69 93 ASP A C 1
ATOM 710 O O . ASP A 1 93 ? -0.852 6.519 -13.388 1.00 97.69 93 ASP A O 1
ATOM 714 N N . MET A 1 94 ? -0.248 6.066 -15.499 1.00 98.00 94 MET A N 1
ATOM 715 C CA . MET A 1 94 ? -1.588 6.291 -16.059 1.00 98.00 94 MET A CA 1
ATOM 716 C C . MET A 1 94 ? -2.651 5.350 -15.478 1.00 98.00 94 MET A C 1
ATOM 718 O O . MET A 1 94 ? -3.836 5.684 -15.507 1.00 98.00 94 MET A O 1
ATOM 722 N N . THR A 1 95 ? -2.259 4.192 -14.947 1.00 97.62 95 THR A N 1
ATOM 723 C CA . THR A 1 95 ? -3.167 3.177 -14.395 1.00 97.62 95 THR A CA 1
ATOM 724 C C . THR A 1 95 ? -3.327 3.296 -12.881 1.00 97.62 95 THR A C 1
ATOM 726 O O . THR A 1 95 ? -4.443 3.184 -12.386 1.00 97.62 95 THR A O 1
ATOM 729 N N . PHE A 1 96 ? -2.249 3.570 -12.144 1.00 98.19 96 PHE A N 1
ATOM 730 C CA . PHE A 1 96 ? -2.239 3.460 -10.682 1.00 98.19 96 PHE A CA 1
ATOM 731 C C . PHE A 1 96 ? -2.056 4.794 -9.956 1.00 98.19 96 PHE A C 1
ATOM 733 O O . PHE A 1 96 ? -2.565 4.961 -8.849 1.00 98.19 96 PHE A O 1
ATOM 740 N N . LYS A 1 97 ? -1.327 5.757 -10.528 1.00 98.44 97 LYS A N 1
ATOM 741 C CA . LYS A 1 97 ? -0.963 6.979 -9.803 1.00 98.44 97 LYS A CA 1
ATOM 742 C C . LYS A 1 97 ? -2.184 7.858 -9.559 1.00 98.44 97 LYS A C 1
ATOM 744 O O . LYS A 1 97 ? -2.912 8.211 -10.482 1.00 98.44 97 LYS A O 1
ATOM 749 N N . GLY A 1 98 ? -2.400 8.207 -8.294 1.00 98.12 98 GLY A N 1
ATOM 750 C CA . GLY A 1 98 ? -3.566 8.952 -7.828 1.00 98.12 98 GLY A CA 1
ATOM 751 C C . GLY A 1 98 ? -4.883 8.176 -7.910 1.00 98.12 98 GLY A C 1
ATOM 752 O O . GLY A 1 98 ? -5.933 8.771 -7.690 1.00 98.12 98 GLY A O 1
ATOM 753 N N . LYS A 1 99 ? -4.855 6.876 -8.233 1.00 98.12 99 LYS A N 1
ATOM 754 C CA . LYS A 1 99 ? -6.053 6.056 -8.440 1.00 98.12 99 LYS A CA 1
ATOM 755 C C . LYS A 1 99 ? -6.215 5.020 -7.327 1.00 98.12 99 LYS A C 1
ATOM 757 O O . LYS A 1 99 ? -5.207 4.462 -6.881 1.00 98.12 99 LYS A O 1
ATOM 762 N N . PRO A 1 100 ? -7.455 4.762 -6.876 1.00 98.00 100 PRO A N 1
ATOM 763 C CA . PRO A 1 100 ? -7.721 3.743 -5.876 1.00 98.00 100 PRO A CA 1
ATOM 764 C C . PRO A 1 100 ? -7.756 2.346 -6.507 1.00 98.00 100 PRO A C 1
ATOM 766 O O . PRO A 1 100 ? -8.286 2.167 -7.603 1.00 98.00 100 PRO A O 1
ATOM 769 N N . PHE A 1 101 ? -7.230 1.349 -5.804 1.00 98.44 101 PHE A N 1
ATOM 770 C CA . PHE A 1 101 ? -7.286 -0.059 -6.203 1.00 98.44 101 PHE A CA 1
ATOM 771 C C . PHE A 1 101 ? -7.194 -0.981 -4.984 1.00 98.44 101 PHE A C 1
ATOM 773 O O . PHE A 1 101 ? -6.783 -0.561 -3.899 1.00 98.44 101 PHE A O 1
ATOM 780 N N . LYS A 1 102 ? -7.549 -2.254 -5.169 1.00 98.38 102 LYS A N 1
ATOM 781 C CA . LYS A 1 102 ? -7.271 -3.323 -4.208 1.00 98.38 102 LYS A CA 1
ATOM 782 C C . LYS A 1 102 ? -5.994 -4.041 -4.591 1.00 98.38 102 LYS A C 1
ATOM 784 O O . LYS A 1 102 ? -5.768 -4.337 -5.761 1.00 98.38 102 LYS A O 1
ATOM 789 N N . VAL A 1 103 ? -5.187 -4.372 -3.598 1.00 98.38 103 VAL A N 1
ATOM 790 C CA . VAL A 1 103 ? -3.976 -5.163 -3.775 1.00 98.38 103 VAL A CA 1
ATOM 791 C C . VAL A 1 103 ? -3.969 -6.328 -2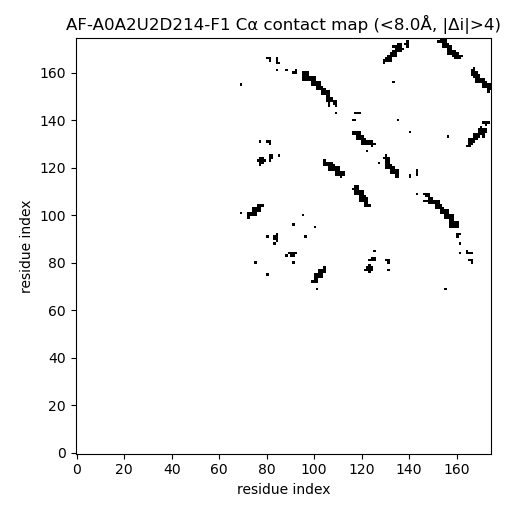.810 1.00 98.38 103 VAL A C 1
ATOM 793 O O . VAL A 1 103 ? -4.166 -6.155 -1.612 1.00 98.38 103 VAL A O 1
ATOM 796 N N . THR A 1 104 ? -3.750 -7.526 -3.338 1.00 98.44 104 THR A N 1
ATOM 797 C CA . THR A 1 104 ? -3.530 -8.731 -2.536 1.00 98.44 104 THR A CA 1
ATOM 798 C C . THR A 1 104 ? -2.076 -9.158 -2.651 1.00 98.44 104 THR A C 1
ATOM 800 O O . THR A 1 104 ? -1.505 -9.186 -3.743 1.00 98.44 104 THR A O 1
ATOM 803 N N . GLY A 1 105 ? -1.472 -9.556 -1.540 1.00 97.88 105 GLY A N 1
ATOM 804 C CA . GLY A 1 105 ? -0.109 -10.062 -1.570 1.00 97.88 105 GLY A CA 1
ATOM 805 C C . GLY A 1 105 ? 0.306 -10.759 -0.291 1.00 97.88 105 GLY A C 1
ATOM 806 O O . GLY A 1 105 ? -0.444 -10.841 0.682 1.00 97.88 105 GLY A O 1
ATOM 807 N N . THR A 1 106 ? 1.522 -11.291 -0.323 1.00 98.38 106 THR A N 1
ATOM 808 C CA . THR A 1 106 ? 2.184 -11.854 0.852 1.00 98.38 106 THR A CA 1
ATOM 809 C C . THR A 1 106 ? 3.124 -10.810 1.424 1.00 98.38 106 THR A C 1
ATOM 811 O O . THR A 1 106 ? 4.019 -10.350 0.717 1.00 98.38 106 THR A O 1
ATOM 814 N N . VAL A 1 107 ? 2.949 -10.472 2.698 1.00 98.44 107 VAL A N 1
ATOM 815 C CA . VAL A 1 107 ? 3.830 -9.573 3.443 1.00 98.44 107 VAL A CA 1
ATOM 816 C C . VAL A 1 107 ? 5.250 -10.120 3.396 1.00 98.44 107 VAL A C 1
ATOM 818 O O . VAL A 1 107 ? 5.503 -11.278 3.732 1.00 98.44 107 VAL A O 1
ATOM 821 N N . ALA A 1 108 ? 6.181 -9.288 2.967 1.00 97.69 108 ALA A N 1
ATOM 822 C CA . ALA A 1 108 ? 7.596 -9.603 2.959 1.00 97.69 108 ALA A CA 1
ATOM 823 C C . ALA A 1 108 ? 8.308 -8.942 4.135 1.00 97.69 108 ALA A C 1
ATOM 825 O O . ALA A 1 108 ? 9.050 -9.609 4.853 1.00 97.69 108 ALA A O 1
ATOM 826 N N . SER A 1 109 ? 8.013 -7.669 4.397 1.00 97.25 109 SER A N 1
ATOM 827 C CA . SER A 1 109 ? 8.509 -6.966 5.575 1.00 97.25 109 SER A CA 1
ATOM 828 C C . SER A 1 109 ? 7.535 -5.888 6.053 1.00 97.25 109 SER A C 1
ATOM 830 O O . SER A 1 109 ? 6.659 -5.434 5.312 1.00 97.25 109 SER A O 1
ATOM 832 N N . ILE A 1 110 ? 7.684 -5.504 7.319 1.00 97.69 110 ILE A N 1
ATOM 833 C CA . ILE A 1 110 ? 6.984 -4.385 7.949 1.00 97.69 110 ILE A CA 1
ATOM 834 C C . ILE A 1 110 ? 8.073 -3.434 8.440 1.00 97.69 110 ILE A C 1
ATOM 836 O O . ILE A 1 110 ? 8.925 -3.840 9.227 1.00 97.69 110 ILE A O 1
ATOM 840 N N . ASN A 1 111 ? 8.061 -2.193 7.963 1.00 96.50 111 ASN A N 1
ATOM 841 C CA . ASN A 1 111 ? 9.105 -1.205 8.229 1.00 96.50 111 ASN A CA 1
ATOM 842 C C . ASN A 1 111 ? 8.492 0.130 8.654 1.00 96.50 111 ASN A C 1
ATOM 844 O O . ASN A 1 111 ? 7.283 0.331 8.563 1.00 96.50 111 ASN A O 1
ATOM 848 N N . THR A 1 112 ? 9.338 1.067 9.077 1.00 96.06 112 THR A N 1
ATOM 849 C CA . THR A 1 112 ? 8.948 2.449 9.375 1.00 96.06 112 THR A CA 1
ATOM 850 C C . THR A 1 112 ? 9.674 3.427 8.464 1.00 96.06 112 THR A C 1
ATOM 852 O O . THR A 1 112 ? 10.859 3.248 8.179 1.00 96.06 112 THR A O 1
ATOM 855 N N . ASP A 1 113 ? 8.982 4.473 8.017 1.00 93.25 113 ASP A N 1
ATOM 856 C CA . ASP A 1 113 ? 9.615 5.598 7.329 1.00 93.25 113 ASP A CA 1
ATOM 857 C C . ASP A 1 113 ? 10.384 6.508 8.314 1.00 93.25 113 ASP A C 1
ATOM 859 O O . ASP A 1 113 ? 10.410 6.289 9.527 1.00 93.25 113 ASP A O 1
ATOM 863 N N . PHE A 1 114 ? 11.005 7.568 7.795 1.00 93.69 114 PHE A N 1
ATOM 864 C CA . PHE A 1 114 ? 11.759 8.549 8.588 1.00 93.69 114 PHE A CA 1
ATOM 865 C C . PHE A 1 114 ? 10.900 9.367 9.575 1.00 93.69 114 PHE A C 1
ATOM 867 O O . PHE A 1 114 ? 11.444 10.092 10.403 1.00 93.69 114 PHE A O 1
ATOM 874 N N . ARG A 1 115 ? 9.566 9.273 9.492 1.00 94.56 115 ARG A N 1
ATOM 875 C CA . ARG A 1 115 ? 8.594 9.881 10.418 1.00 94.56 115 ARG A CA 1
ATOM 876 C C . ARG A 1 115 ? 7.979 8.839 11.354 1.00 94.56 115 ARG A C 1
ATOM 878 O O . ARG A 1 115 ? 6.943 9.106 11.963 1.00 94.56 115 ARG A O 1
ATOM 885 N N . SER A 1 116 ? 8.587 7.657 11.453 1.00 94.44 116 SER A N 1
ATOM 886 C CA . SER A 1 116 ? 8.097 6.528 12.248 1.00 94.44 116 SER A CA 1
ATOM 887 C C . SER A 1 116 ? 6.719 6.021 11.808 1.00 94.44 116 SER A C 1
ATOM 889 O O . SER A 1 116 ? 5.995 5.430 12.608 1.00 94.44 116 SER A O 1
ATOM 891 N N . LYS A 1 117 ? 6.337 6.245 10.543 1.00 95.88 117 LYS A N 1
ATOM 892 C CA . LYS A 1 117 ? 5.074 5.752 9.987 1.00 95.88 117 LYS A CA 1
ATOM 893 C C . LYS A 1 117 ? 5.267 4.361 9.394 1.00 95.88 117 LYS A C 1
ATOM 895 O O . LYS A 1 117 ? 6.199 4.178 8.606 1.00 95.88 117 LYS A O 1
ATOM 900 N N . PRO A 1 118 ? 4.426 3.377 9.754 1.00 97.62 118 PRO A N 1
ATOM 901 C CA . PRO A 1 118 ? 4.581 2.028 9.250 1.00 97.62 118 PRO A CA 1
ATOM 902 C C . PRO A 1 118 ? 4.217 1.939 7.766 1.00 97.62 118 PRO A C 1
ATOM 904 O O . PRO A 1 118 ? 3.229 2.518 7.305 1.00 97.62 118 PRO A O 1
ATOM 907 N N . TYR A 1 119 ? 4.989 1.150 7.032 1.00 97.75 119 TYR A N 1
ATOM 908 C CA . TYR A 1 119 ? 4.654 0.702 5.689 1.00 97.75 119 TYR A CA 1
ATOM 909 C C . TYR A 1 119 ? 4.972 -0.784 5.539 1.00 97.75 119 TYR A C 1
ATOM 911 O O . TYR A 1 119 ? 5.816 -1.346 6.241 1.00 97.75 119 TYR A O 1
ATOM 919 N N . ILE A 1 120 ? 4.267 -1.421 4.614 1.00 98.06 120 ILE A N 1
ATOM 920 C CA . ILE A 1 120 ? 4.378 -2.850 4.338 1.00 98.06 120 ILE A CA 1
ATOM 921 C C . ILE A 1 120 ? 5.054 -3.022 2.983 1.00 98.06 120 ILE A C 1
ATOM 923 O O . ILE A 1 120 ? 4.718 -2.308 2.037 1.00 98.06 120 ILE A O 1
ATOM 927 N N . THR A 1 121 ? 5.967 -3.983 2.867 1.00 97.88 121 THR A N 1
ATOM 928 C CA . THR A 1 121 ? 6.397 -4.498 1.562 1.00 97.88 121 THR A CA 1
ATOM 929 C C . THR A 1 121 ? 5.730 -5.837 1.299 1.00 97.88 121 THR A C 1
ATOM 931 O O . THR A 1 121 ? 5.519 -6.633 2.221 1.00 97.88 121 THR A O 1
ATOM 934 N N . MET A 1 122 ? 5.363 -6.092 0.046 1.00 97.88 122 MET A N 1
ATOM 935 C CA . MET A 1 122 ? 4.820 -7.387 -0.363 1.00 97.88 122 MET A CA 1
ATOM 936 C C . MET A 1 122 ? 5.716 -8.052 -1.398 1.00 97.88 122 MET A C 1
ATOM 938 O O . MET A 1 122 ? 6.270 -7.393 -2.277 1.00 97.88 122 MET A O 1
ATOM 942 N N . LYS A 1 123 ? 5.781 -9.384 -1.335 1.00 96.56 123 LYS A N 1
ATOM 943 C CA . LYS A 1 123 ? 6.465 -10.201 -2.338 1.00 96.56 123 LYS A CA 1
ATOM 944 C C . LYS A 1 123 ? 5.874 -9.951 -3.725 1.00 96.56 123 LYS A C 1
ATOM 946 O O . LYS A 1 123 ? 4.668 -9.750 -3.865 1.00 96.56 123 LYS A O 1
ATOM 951 N N . GLY A 1 124 ? 6.721 -1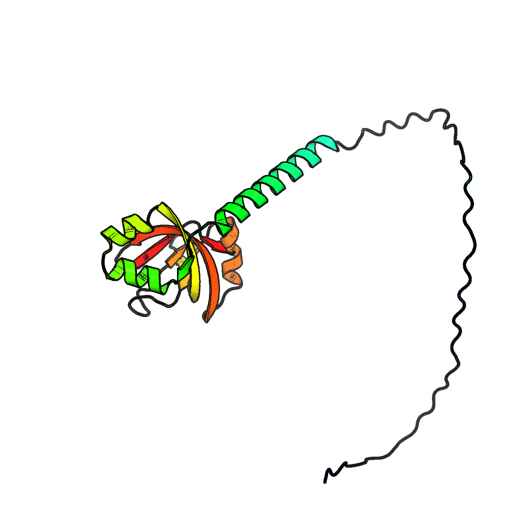0.048 -4.745 1.00 90.00 124 GLY A N 1
ATOM 952 C CA . GLY A 1 124 ? 6.344 -9.816 -6.144 1.00 90.00 124 GLY A CA 1
ATOM 953 C C . GLY A 1 124 ? 7.139 -8.703 -6.820 1.00 90.00 124 GLY A C 1
ATOM 954 O O . GLY A 1 124 ? 6.955 -8.481 -8.008 1.00 90.00 124 GLY A O 1
ATOM 955 N N . GLY A 1 125 ? 8.037 -8.030 -6.091 1.00 85.56 125 GLY A N 1
ATOM 956 C CA . GLY A 1 125 ? 9.018 -7.114 -6.672 1.00 85.56 125 GLY A CA 1
ATOM 957 C C . GLY A 1 125 ? 9.938 -7.777 -7.697 1.00 85.56 125 GLY A C 1
ATOM 958 O O . GLY A 1 125 ? 10.115 -8.995 -7.697 1.00 85.56 125 GLY A O 1
ATOM 959 N N . VAL A 1 126 ? 10.587 -6.954 -8.529 1.00 77.62 126 VAL A N 1
ATOM 960 C CA . VAL A 1 126 ? 11.585 -7.406 -9.523 1.00 77.62 126 VAL A CA 1
ATOM 961 C C . VAL A 1 126 ? 12.720 -8.192 -8.849 1.00 77.62 126 VAL A C 1
ATOM 963 O O . VAL A 1 126 ? 13.308 -9.095 -9.439 1.00 77.62 126 VAL A O 1
ATOM 966 N N . ASN A 1 127 ? 13.018 -7.861 -7.591 1.00 83.12 127 ASN A N 1
ATOM 967 C CA . ASN A 1 127 ? 13.849 -8.648 -6.690 1.00 83.12 127 ASN A CA 1
ATOM 968 C C . ASN A 1 127 ? 13.446 -8.375 -5.226 1.00 83.12 127 ASN A C 1
ATOM 970 O O . ASN A 1 127 ? 12.648 -7.478 -4.954 1.00 83.12 127 ASN A O 1
ATOM 974 N N . GLN A 1 128 ? 14.038 -9.118 -4.286 1.00 82.06 128 GLN A N 1
ATOM 975 C CA . GLN A 1 128 ? 13.750 -9.023 -2.844 1.00 82.06 128 GLN A CA 1
ATOM 976 C C . GLN A 1 128 ? 14.068 -7.659 -2.199 1.00 82.06 128 GLN A C 1
ATOM 978 O O . GLN A 1 128 ? 13.640 -7.405 -1.080 1.00 82.06 128 GLN A O 1
ATOM 983 N N . PHE A 1 129 ? 14.842 -6.799 -2.865 1.00 81.81 129 PHE A N 1
ATOM 984 C CA . PHE A 1 129 ? 15.179 -5.452 -2.390 1.00 81.81 129 PHE A CA 1
ATOM 985 C C . PHE A 1 129 ? 14.283 -4.369 -3.009 1.00 81.81 129 PHE A C 1
ATOM 987 O O . PHE A 1 129 ? 14.279 -3.236 -2.540 1.00 81.81 129 PHE A O 1
ATOM 994 N N . MET A 1 130 ? 13.531 -4.714 -4.057 1.00 87.12 130 MET A N 1
ATOM 995 C CA . MET A 1 130 ? 12.713 -3.806 -4.869 1.00 87.12 130 MET A CA 1
ATOM 996 C C . MET A 1 130 ? 11.249 -4.247 -4.845 1.00 87.12 130 MET A C 1
ATOM 998 O O . MET A 1 130 ? 10.601 -4.422 -5.880 1.00 87.12 130 MET A O 1
ATOM 1002 N N . GLU A 1 131 ? 10.745 -4.491 -3.642 1.00 95.31 131 GLU A N 1
ATOM 1003 C CA . GLU A 1 131 ? 9.358 -4.873 -3.411 1.00 95.31 131 GLU A CA 1
ATOM 1004 C C . GLU A 1 131 ? 8.430 -3.652 -3.420 1.00 95.31 131 GLU A C 1
ATOM 1006 O O . GLU A 1 131 ? 8.804 -2.598 -2.898 1.00 95.31 131 GLU A O 1
ATOM 1011 N N . PRO A 1 132 ? 7.203 -3.778 -3.961 1.00 97.12 132 PRO A N 1
ATOM 1012 C CA . PRO A 1 132 ? 6.185 -2.747 -3.838 1.00 97.12 132 PRO A CA 1
ATOM 1013 C C . PRO A 1 132 ? 5.940 -2.364 -2.383 1.00 97.12 132 PRO A C 1
ATOM 1015 O O . PRO A 1 132 ? 5.855 -3.231 -1.508 1.00 97.12 132 PRO A O 1
ATOM 1018 N N . GLN A 1 133 ? 5.796 -1.062 -2.143 1.00 97.62 133 GLN A N 1
ATOM 1019 C CA . GLN A 1 133 ? 5.645 -0.507 -0.800 1.00 97.62 133 GLN A CA 1
ATOM 1020 C C . GLN A 1 133 ? 4.261 0.113 -0.610 1.00 97.62 133 GLN A C 1
ATOM 1022 O O . GLN A 1 133 ? 3.769 0.860 -1.459 1.00 97.62 133 GLN A O 1
ATOM 1027 N N . PHE A 1 134 ? 3.655 -0.160 0.540 1.00 98.38 134 PHE A N 1
ATOM 1028 C CA . PHE A 1 134 ? 2.288 0.223 0.876 1.00 98.38 134 PHE A CA 1
ATOM 1029 C C . PHE A 1 134 ? 2.285 0.980 2.204 1.00 98.38 134 PHE A C 1
ATOM 1031 O O . PHE A 1 134 ? 2.393 0.374 3.272 1.00 98.38 134 PHE A O 1
ATOM 1038 N N . ALA A 1 135 ? 2.199 2.310 2.143 1.00 98.19 135 ALA A N 1
ATOM 1039 C CA . ALA A 1 135 ? 2.086 3.147 3.332 1.00 98.19 135 ALA A CA 1
ATOM 1040 C C . ALA A 1 135 ? 0.655 3.093 3.881 1.00 98.19 135 ALA A C 1
ATOM 1042 O O . ALA A 1 135 ? -0.311 3.332 3.150 1.00 98.19 135 ALA A O 1
ATOM 1043 N N . LEU A 1 136 ? 0.524 2.770 5.168 1.00 98.12 136 LEU A N 1
ATOM 1044 C CA . LEU A 1 136 ? -0.777 2.628 5.814 1.00 98.12 136 LEU A CA 1
ATOM 1045 C C . LEU A 1 136 ? -1.412 3.988 6.102 1.00 98.12 136 LEU A C 1
ATOM 1047 O O . LEU A 1 136 ? -0.730 4.933 6.500 1.00 98.12 136 LEU A O 1
ATOM 1051 N N . ALA A 1 137 ? -2.733 4.060 5.952 1.00 96.81 137 ALA A N 1
ATOM 1052 C CA . ALA A 1 137 ? -3.519 5.184 6.441 1.00 96.81 137 ALA A CA 1
ATOM 1053 C C . ALA A 1 137 ? -3.425 5.268 7.971 1.00 96.81 137 ALA A C 1
ATOM 1055 O O . ALA A 1 137 ? -3.337 4.245 8.657 1.00 96.81 137 ALA A O 1
ATOM 1056 N N . THR A 1 138 ? -3.533 6.474 8.534 1.00 95.25 138 THR A N 1
ATOM 1057 C CA . THR A 1 138 ? -3.386 6.687 9.987 1.00 95.25 138 THR A CA 1
ATOM 1058 C C . THR A 1 138 ? -4.370 5.885 10.837 1.00 95.25 138 THR A C 1
ATOM 1060 O O . THR A 1 138 ? -4.011 5.422 11.919 1.00 95.25 138 THR A O 1
ATOM 1063 N N . SER A 1 139 ? -5.578 5.630 10.331 1.00 93.69 139 SER A N 1
ATOM 1064 C CA . SER A 1 139 ? -6.566 4.763 10.987 1.00 93.69 139 SER A CA 1
ATOM 1065 C C . SER A 1 139 ? -6.121 3.298 11.098 1.00 93.69 139 SER A C 1
ATOM 1067 O O . SER A 1 139 ? -6.598 2.580 11.974 1.00 93.69 139 SER A O 1
ATOM 1069 N N . ASN A 1 140 ? -5.198 2.857 10.239 1.00 95.00 140 ASN A N 1
ATOM 1070 C CA . ASN A 1 140 ? -4.771 1.468 10.104 1.00 95.00 140 ASN A CA 1
ATOM 1071 C C . ASN A 1 140 ? -3.327 1.215 10.583 1.00 95.00 140 ASN A C 1
ATOM 1073 O O . ASN A 1 140 ? -2.927 0.060 10.700 1.00 95.00 140 ASN A O 1
ATOM 1077 N N . GLU A 1 141 ? -2.556 2.251 10.938 1.00 95.00 141 GLU A N 1
ATOM 1078 C CA . GLU A 1 141 ? -1.152 2.121 11.379 1.00 95.00 141 GLU A CA 1
ATOM 1079 C C . GLU A 1 141 ? -0.970 1.113 12.528 1.00 95.00 141 GLU A C 1
ATOM 1081 O O . GLU A 1 141 ? -0.024 0.329 12.523 1.00 95.00 141 GLU A O 1
ATOM 1086 N N . LYS A 1 142 ? -1.899 1.077 13.495 1.00 95.19 142 LYS A N 1
ATOM 1087 C CA . LYS A 1 142 ? -1.821 0.159 14.646 1.00 95.19 142 LYS A CA 1
ATOM 1088 C C . LYS A 1 142 ? -1.939 -1.317 14.256 1.00 95.19 142 LYS A C 1
ATOM 1090 O O . LYS A 1 142 ? -1.387 -2.161 14.956 1.00 95.19 142 LYS A O 1
ATOM 1095 N N . PHE A 1 143 ? -2.619 -1.634 13.153 1.00 94.38 143 PHE A N 1
ATOM 1096 C CA . PHE A 1 143 ? -2.739 -3.013 12.673 1.00 94.38 143 PHE A CA 1
ATOM 1097 C C . PHE A 1 143 ? -1.409 -3.562 12.153 1.00 94.38 143 PHE A C 1
ATOM 1099 O O . PHE A 1 143 ? -1.209 -4.769 12.178 1.00 94.38 143 PHE A O 1
ATOM 1106 N N . ALA A 1 144 ? -0.455 -2.706 11.770 1.00 94.88 144 ALA A N 1
ATOM 1107 C CA . ALA A 1 144 ? 0.877 -3.165 11.375 1.00 94.88 144 ALA A CA 1
ATOM 1108 C C . ALA A 1 144 ? 1.564 -4.001 12.469 1.00 94.88 144 ALA A C 1
ATOM 1110 O O . ALA A 1 144 ? 2.321 -4.912 12.153 1.00 94.88 144 ALA A O 1
ATOM 1111 N N . ALA A 1 145 ? 1.273 -3.726 13.746 1.00 95.69 145 ALA A N 1
ATOM 1112 C CA . ALA A 1 145 ? 1.863 -4.435 14.879 1.00 95.69 145 ALA A CA 1
ATOM 1113 C C . ALA A 1 145 ? 1.406 -5.900 15.005 1.00 95.69 145 ALA A C 1
ATOM 1115 O O . ALA A 1 145 ? 2.029 -6.665 15.738 1.00 95.69 145 ALA A O 1
ATOM 1116 N N . THR A 1 146 ? 0.322 -6.296 14.330 1.00 96.00 146 THR A N 1
ATOM 1117 C CA . THR A 1 146 ? -0.183 -7.677 14.360 1.00 96.00 146 THR A CA 1
ATOM 1118 C C . THR A 1 146 ? 0.339 -8.525 13.202 1.00 96.00 146 THR A C 1
ATOM 1120 O O . THR A 1 146 ? 0.167 -9.745 13.218 1.00 96.00 146 THR A O 1
ATOM 1123 N N . LEU A 1 147 ? 0.971 -7.896 12.207 1.00 97.56 147 LEU A N 1
ATOM 1124 C CA . LEU A 1 147 ? 1.468 -8.561 11.011 1.00 97.56 147 LEU A CA 1
ATOM 1125 C C . LEU A 1 147 ? 2.842 -9.190 11.226 1.00 97.56 147 LEU A C 1
ATOM 1127 O O . LEU A 1 147 ? 3.680 -8.694 11.979 1.00 97.56 147 LEU A O 1
ATOM 1131 N N . LYS A 1 148 ? 3.102 -10.247 10.460 1.00 97.94 148 LYS A N 1
ATOM 1132 C CA . LYS A 1 148 ? 4.427 -10.853 10.306 1.00 97.94 148 LYS A CA 1
ATOM 1133 C C . LYS A 1 148 ? 4.730 -11.151 8.834 1.00 97.94 148 LYS A C 1
ATOM 1135 O O . LYS A 1 148 ? 3.806 -11.358 8.041 1.00 97.94 148 LYS A O 1
ATOM 1140 N N . PRO A 1 149 ? 6.017 -11.224 8.448 1.00 98.12 149 PRO A N 1
ATOM 1141 C CA . PRO A 1 149 ? 6.406 -11.754 7.147 1.00 98.12 149 PRO A CA 1
ATOM 1142 C C . PRO A 1 149 ? 5.746 -13.111 6.871 1.00 98.12 149 PRO A C 1
ATOM 1144 O O . PRO A 1 149 ? 5.735 -13.996 7.725 1.00 98.12 149 PRO A O 1
ATOM 1147 N N . GLY A 1 150 ? 5.203 -13.273 5.667 1.00 98.12 150 GLY A N 1
ATOM 1148 C CA . GLY A 1 150 ? 4.464 -14.461 5.242 1.00 98.12 150 GLY A CA 1
ATOM 1149 C C . GLY A 1 150 ? 2.942 -14.339 5.337 1.00 98.12 150 GLY A C 1
ATOM 1150 O O . GLY A 1 150 ? 2.255 -15.139 4.702 1.00 98.12 150 GLY A O 1
ATOM 1151 N N . ASP A 1 151 ? 2.405 -13.343 6.047 1.00 98.56 151 ASP A N 1
ATOM 1152 C CA . ASP A 1 151 ? 0.958 -13.125 6.093 1.00 98.56 151 ASP A CA 1
ATOM 1153 C C . ASP A 1 151 ? 0.412 -12.767 4.710 1.00 98.56 151 ASP A C 1
ATOM 1155 O O . ASP A 1 151 ? 1.004 -11.976 3.976 1.00 98.56 151 ASP A O 1
ATOM 1159 N N . LYS A 1 152 ? -0.732 -13.347 4.340 1.00 98.25 152 LYS A N 1
ATOM 1160 C CA . LYS A 1 152 ? -1.462 -12.955 3.134 1.00 98.25 152 LYS A CA 1
ATOM 1161 C C . LYS A 1 152 ? -2.508 -11.920 3.519 1.00 98.25 152 LYS A C 1
ATOM 1163 O O . LYS A 1 152 ? -3.373 -12.217 4.338 1.00 98.25 152 LYS A O 1
ATOM 1168 N N . ILE A 1 153 ? -2.427 -10.734 2.927 1.00 98.31 153 ILE A N 1
ATOM 1169 C CA . ILE A 1 153 ? -3.328 -9.620 3.229 1.00 98.31 153 ILE A CA 1
ATOM 1170 C C . ILE A 1 153 ? -3.877 -9.000 1.949 1.00 98.31 153 ILE A C 1
ATOM 1172 O O . ILE A 1 153 ? -3.280 -9.129 0.874 1.00 98.31 153 ILE A O 1
ATOM 1176 N N . THR A 1 154 ? -4.990 -8.292 2.103 1.00 98.19 154 THR A N 1
ATOM 1177 C CA . THR A 1 154 ? -5.587 -7.456 1.068 1.00 98.19 154 THR A CA 1
ATOM 1178 C C . THR A 1 154 ? -5.688 -6.032 1.596 1.00 98.19 154 THR A C 1
ATOM 1180 O O . THR A 1 154 ? -6.089 -5.819 2.739 1.00 98.19 154 THR A O 1
ATOM 1183 N N . LEU A 1 155 ? -5.300 -5.061 0.772 1.00 98.31 155 LEU A N 1
ATOM 1184 C CA . LEU A 1 155 ? -5.386 -3.641 1.090 1.00 98.31 155 LEU A CA 1
ATOM 1185 C C . LEU A 1 155 ? -6.175 -2.908 0.006 1.00 98.31 155 LEU A C 1
ATOM 1187 O O . LEU A 1 155 ? -6.006 -3.201 -1.177 1.00 98.31 155 LEU A O 1
ATOM 1191 N N . ALA A 1 156 ? -6.976 -1.919 0.391 1.00 98.00 156 ALA A N 1
ATOM 1192 C CA . ALA A 1 156 ? -7.415 -0.859 -0.511 1.00 98.00 156 ALA A CA 1
ATOM 1193 C C . ALA A 1 156 ? -6.442 0.317 -0.386 1.00 98.00 156 ALA A C 1
ATOM 1195 O O . ALA A 1 156 ? -6.207 0.802 0.719 1.00 98.00 156 ALA A O 1
ATOM 1196 N N . CYS A 1 157 ? -5.864 0.759 -1.501 1.00 98.38 157 CYS A N 1
ATOM 1197 C CA . CYS A 1 157 ? -4.788 1.747 -1.540 1.00 98.38 157 CYS A CA 1
ATOM 1198 C C . CYS A 1 157 ? -5.025 2.793 -2.629 1.00 98.38 157 CYS A C 1
ATOM 1200 O O . CYS A 1 157 ? -5.752 2.545 -3.588 1.00 98.38 157 CYS A O 1
ATOM 1202 N N . THR A 1 158 ? -4.330 3.928 -2.526 1.00 98.38 158 THR A N 1
ATOM 1203 C CA . THR A 1 158 ? -4.171 4.886 -3.630 1.00 98.38 158 THR A CA 1
ATOM 1204 C C . THR A 1 158 ? -2.739 4.838 -4.152 1.00 98.38 158 THR A C 1
ATOM 1206 O O . THR A 1 158 ? -1.790 4.955 -3.374 1.00 98.38 158 THR A O 1
ATOM 1209 N N . GLY A 1 159 ? -2.544 4.686 -5.462 1.00 98.31 159 GLY A N 1
ATOM 1210 C CA . GLY A 1 159 ? -1.192 4.598 -6.017 1.00 98.31 159 GLY A CA 1
ATOM 1211 C C . GLY A 1 159 ? -0.440 5.924 -5.928 1.00 98.31 159 GLY A C 1
ATOM 1212 O O . GLY A 1 159 ? -0.966 6.985 -6.259 1.00 98.31 159 GLY A O 1
ATOM 1213 N N . ARG A 1 160 ? 0.821 5.872 -5.501 1.00 97.88 160 ARG A N 1
ATOM 1214 C CA . ARG A 1 160 ? 1.715 7.038 -5.426 1.00 97.88 160 ARG A CA 1
ATOM 1215 C C . ARG A 1 160 ? 2.575 7.193 -6.685 1.00 97.88 160 ARG A C 1
ATOM 1217 O O . ARG A 1 160 ? 3.061 8.293 -6.951 1.00 97.88 160 ARG A O 1
ATOM 1224 N N . GLY A 1 161 ? 2.722 6.127 -7.466 1.00 96.50 161 GLY A N 1
ATOM 1225 C CA . GLY A 1 161 ? 3.600 6.094 -8.632 1.00 96.50 161 GLY A CA 1
ATOM 1226 C C . GLY A 1 161 ? 4.906 5.357 -8.357 1.00 96.50 161 GLY A C 1
ATOM 1227 O O . GLY A 1 161 ? 5.088 4.731 -7.307 1.00 96.50 161 GLY A O 1
ATOM 1228 N N . ASP A 1 162 ? 5.833 5.485 -9.299 1.00 92.75 162 ASP A N 1
ATOM 1229 C CA . ASP A 1 162 ? 7.216 5.041 -9.145 1.00 92.75 162 ASP A CA 1
ATOM 1230 C C . ASP A 1 162 ? 8.019 6.037 -8.304 1.00 92.75 162 ASP A C 1
ATOM 1232 O O . ASP A 1 162 ? 8.029 7.243 -8.566 1.00 92.75 162 ASP A O 1
ATOM 1236 N N . VAL A 1 163 ? 8.711 5.524 -7.291 1.00 91.12 163 VAL A N 1
ATOM 1237 C CA . VAL A 1 163 ? 9.685 6.279 -6.509 1.00 91.12 163 VAL A CA 1
ATOM 1238 C C . VAL A 1 163 ? 10.976 5.484 -6.493 1.00 91.12 163 VAL A C 1
ATOM 1240 O O . VAL A 1 163 ? 11.044 4.413 -5.893 1.00 91.12 163 VAL A O 1
ATOM 1243 N N . ALA A 1 164 ? 12.005 6.014 -7.156 1.00 88.62 164 ALA A N 1
ATOM 1244 C CA . ALA A 1 164 ? 13.308 5.364 -7.271 1.00 88.62 164 ALA A CA 1
ATOM 1245 C C . ALA A 1 164 ? 13.203 3.898 -7.744 1.00 88.62 164 ALA A C 1
ATOM 1247 O O . ALA A 1 164 ? 13.811 3.008 -7.156 1.00 88.62 164 ALA A O 1
ATOM 1248 N N . LYS A 1 165 ? 12.419 3.647 -8.805 1.00 88.31 165 LYS A N 1
ATOM 1249 C CA . LYS A 1 165 ? 12.160 2.321 -9.396 1.00 88.31 165 LYS A CA 1
ATOM 1250 C C . LYS A 1 165 ? 11.341 1.370 -8.532 1.00 88.31 165 LYS A C 1
ATOM 1252 O O . LYS A 1 165 ? 11.238 0.189 -8.857 1.00 88.31 165 LYS A O 1
ATOM 1257 N N . THR A 1 166 ? 10.751 1.871 -7.450 1.00 91.44 166 THR A N 1
ATOM 1258 C CA . THR A 1 166 ? 9.865 1.093 -6.589 1.00 91.44 166 THR A CA 1
ATOM 1259 C C . THR A 1 166 ? 8.435 1.609 -6.707 1.00 91.44 166 THR A C 1
ATOM 1261 O O . THR A 1 166 ? 8.200 2.794 -6.450 1.00 91.44 166 THR A O 1
ATOM 1264 N N . PRO A 1 167 ? 7.457 0.757 -7.054 1.00 95.88 167 PRO A N 1
ATOM 1265 C CA . PRO A 1 167 ? 6.059 1.150 -7.002 1.00 95.88 167 PRO A CA 1
ATOM 1266 C C . PRO A 1 167 ? 5.636 1.386 -5.552 1.00 95.88 167 PRO A C 1
ATOM 1268 O O . PRO A 1 167 ? 5.790 0.518 -4.689 1.00 95.88 167 PRO A O 1
ATOM 1271 N N . MET A 1 168 ? 5.094 2.571 -5.288 1.00 97.31 168 MET A N 1
ATOM 1272 C CA . MET A 1 168 ? 4.618 2.965 -3.967 1.00 97.31 168 MET A CA 1
ATOM 1273 C C . MET A 1 168 ? 3.117 3.241 -3.972 1.00 97.31 168 MET A C 1
ATOM 1275 O O . MET A 1 168 ? 2.552 3.718 -4.959 1.00 97.31 168 MET A O 1
ATOM 1279 N N . SER A 1 169 ? 2.484 3.004 -2.827 1.00 98.31 169 SER A N 1
ATOM 1280 C CA . SER A 1 169 ? 1.083 3.330 -2.556 1.00 98.31 169 SER A CA 1
ATOM 1281 C C . SER A 1 169 ? 0.942 4.066 -1.226 1.00 98.31 169 SER A C 1
ATOM 1283 O O . SER A 1 169 ? 1.745 3.865 -0.315 1.00 98.31 169 SER A O 1
ATOM 1285 N N . ASN A 1 170 ? -0.090 4.899 -1.122 1.00 97.56 170 ASN A N 1
ATOM 1286 C CA . ASN A 1 170 ? -0.449 5.674 0.062 1.00 97.56 170 ASN A CA 1
ATOM 1287 C C . ASN A 1 170 ? -1.870 5.330 0.527 1.00 97.56 170 ASN A C 1
ATOM 1289 O O . ASN A 1 170 ? -2.650 4.739 -0.225 1.00 97.56 170 ASN A O 1
ATOM 1293 N N . GLU A 1 171 ? -2.209 5.782 1.738 1.00 96.31 171 GLU A N 1
ATOM 1294 C CA . GLU A 1 171 ? -3.551 5.672 2.326 1.00 96.31 171 GLU A CA 1
ATOM 1295 C C . GLU A 1 171 ? -4.103 4.239 2.290 1.00 96.31 171 GLU A C 1
ATOM 1297 O O . GLU A 1 171 ? -5.281 4.012 2.021 1.00 96.31 171 GLU A O 1
ATOM 1302 N N . CYS A 1 172 ? -3.237 3.250 2.530 1.00 98.06 172 CYS A N 1
ATOM 1303 C CA . CYS A 1 172 ? -3.636 1.853 2.489 1.00 98.06 172 CYS A CA 1
ATOM 1304 C C . CYS A 1 172 ? -4.421 1.449 3.744 1.00 98.06 172 CYS A C 1
ATOM 1306 O O . CYS A 1 172 ? -3.992 1.702 4.874 1.00 98.06 172 CYS A O 1
ATOM 1308 N N . THR A 1 173 ? -5.547 0.770 3.540 1.00 97.12 173 THR A N 1
ATOM 1309 C CA . THR A 1 173 ? -6.447 0.273 4.591 1.00 97.12 173 THR A CA 1
ATOM 1310 C C . THR A 1 173 ? -6.697 -1.222 4.413 1.00 97.12 173 THR A C 1
ATOM 1312 O O . THR A 1 173 ? -6.725 -1.709 3.282 1.00 97.12 173 THR A O 1
ATOM 1315 N N . PHE A 1 174 ? -6.836 -1.962 5.516 1.00 96.12 174 PHE A N 1
ATOM 1316 C CA . PHE A 1 174 ? -7.156 -3.394 5.474 1.00 96.12 174 PHE A CA 1
ATOM 1317 C C . PHE A 1 174 ? -8.627 -3.603 5.106 1.00 96.12 174 PHE A C 1
ATOM 1319 O O . PHE A 1 174 ? -9.488 -2.877 5.607 1.00 96.12 174 PHE A O 1
ATOM 1326 N N . ILE A 1 175 ? -8.900 -4.594 4.251 1.00 93.94 175 ILE A N 1
ATOM 1327 C CA . ILE A 1 175 ? -10.247 -4.934 3.764 1.00 93.94 175 ILE A CA 1
ATOM 1328 C C . ILE A 1 175 ? -10.510 -6.438 3.786 1.00 93.94 175 ILE A C 1
ATOM 1330 O O . ILE A 1 175 ? -9.528 -7.214 3.704 1.00 93.94 175 ILE A O 1
#

InterPro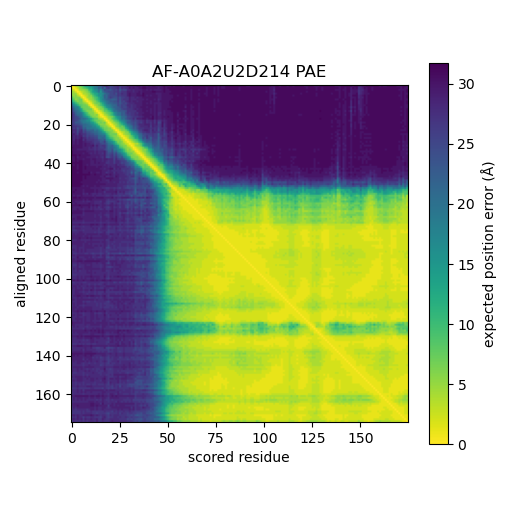 domains:
  IPR024422 Protein of unknown function, OB-fold-containing [PF12869] (21-172)

Sequence (175 aa):
MPSCHHVTSSTRSRKEPCQQKKTLGIALAVGLAYIVIKGVANDTSQPKLSASNDFYVDEMAQRQREAERVVSLESFTAADLAEAYSRNTYAADMTFKGKPFKVTGTVASINTDFRSKPYITMKGGVNQFMEPQFALATSNEKFAATLKPGDKITLACTGRGDVAKTPMSNECTFI

Mean predicted aligned error: 15.1 Å

Secondary structure (DSSP, 8-state):
---PPP-------------------------------------------HHHHHHHHHHHHHHHHHHHHHHHS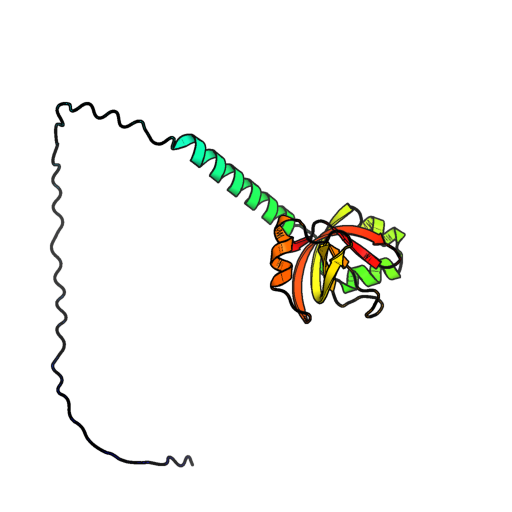-EEEHHHHHHHHHH-HHHHHHHHBT-EEEEEEEEEEEEE-TTS-EEEEES-SSSTTS--EEEEPTTTGGGGGG--TT-EEEEEEEEEEEETTEEEEEEEEE-

Solvent-accessible surface area (backbone atoms only — not comparable to full-atom values): 10640 Å² total; per-residue (Å²): 137,87,87,81,87,86,84,82,86,84,88,81,91,80,84,84,83,83,90,82,92,81,91,82,88,80,82,90,80,90,78,88,79,84,75,81,77,75,86,74,93,69,89,70,78,71,78,80,65,64,74,54,53,58,54,54,52,50,55,52,53,50,51,52,52,50,50,54,53,61,69,72,38,57,77,44,40,34,34,57,51,28,49,40,44,70,76,37,50,69,64,31,34,77,67,32,40,80,30,73,31,30,38,37,34,34,31,55,43,79,47,62,50,100,82,70,46,47,31,36,27,24,49,43,23,91,42,96,89,42,35,28,34,40,28,42,24,83,94,38,42,74,58,59,78,77,63,54,67,68,43,76,50,41,32,40,29,30,24,66,26,75,54,94,86,22,44,34,29,35,62,22,37,82,107

Organism: NCBI:txid1148509

Foldseek 3Di:
DDDDDDDDDDDDDDDDDDDDDDDDDDDDDDDDDPPPPDDDPDPPPDDPPPVVVVVVVVVVVVVVVVVVVQVPFAEDEQLVLQVVCVVPQVVSCVVAAQDKHKYKFFWADWDADPVRFIKTFGPNHPDSVQTAIEGEAPVCRVVSVVDDGGDIFMWIWGWNGDDPSHTYTYHIDGD

pLDDT: mean 80.08, std 22.73, range [37.34, 98.56]

Radius of gyration: 31.46 Å; Cα contacts (8 Å, |Δi|>4): 251; chains: 1; bounding box: 70×75×64 Å

Nearest PDB structures (foldseek):
  3f1z-assembly2_B  TM=7.835E-01  e=3.769E-06  Klebsiella pneumoniae subsp. pneumoniae MGH 78578
  5xix-assembly2_C  TM=6.276E-01  e=2.275E-03  Homo sapiens
  3u58-assembly4_D  TM=5.044E-01  e=2.422E-03  Tetrahymena thermophila
  9hcj-assembly1_R0  TM=6.076E-01  e=1.319E-02  Dictyostelium discoideum
  3u4v-assembly2_B  TM=4.949E-01  e=7.042E-03  Tetrahymena thermophila